Protein AF-A0A436QL92-F1 (afdb_monomer_lite)

Secondary structure (DSSP, 8-state):
-EEEEEEETTEEEEEEEE-GGGHHHHHHHHHHHHHHHTTSSEEEEEEEE-PPPP-TT--EEEEE-SSS-EEEETTEEEETTPBPTTS-EEEEEETTEEEEEETTEEEEEE-

Structure (mmCIF, N/CA/C/O backbone):
data_AF-A0A436QL92-F1
#
_entry.id   AF-A0A436QL92-F1
#
loop_
_atom_site.group_PDB
_atom_site.id
_atom_site.type_symbol
_atom_site.label_atom_id
_atom_site.label_alt_id
_atom_site.label_comp_id
_atom_site.label_asym_id
_atom_site.label_entity_id
_atom_site.label_seq_id
_atom_site.pdbx_PDB_ins_code
_atom_site.Cartn_x
_atom_site.Cartn_y
_atom_site.Cartn_z
_atom_site.occupancy
_atom_site.B_iso_or_equiv
_atom_site.auth_seq_id
_atom_site.auth_comp_id
_atom_site.auth_asym_id
_atom_site.auth_atom_id
_atom_site.pdbx_PDB_model_num
ATOM 1 N N . LEU A 1 1 ? -1.738 -3.586 -17.290 1.00 61.25 1 LEU A N 1
ATOM 2 C CA . LEU A 1 1 ? -0.533 -2.729 -17.373 1.00 61.25 1 LEU A CA 1
ATOM 3 C C . LEU A 1 1 ? -0.828 -1.628 -18.375 1.00 61.25 1 LEU A C 1
ATOM 5 O O . LEU A 1 1 ? -1.255 -1.964 -19.467 1.00 61.25 1 LEU A O 1
ATOM 9 N N . ASN A 1 2 ? -0.670 -0.356 -18.006 1.00 77.50 2 ASN A N 1
ATOM 10 C CA . ASN A 1 2 ? -0.815 0.758 -18.946 1.00 77.50 2 ASN A CA 1
ATOM 11 C C . ASN A 1 2 ? 0.576 1.334 -19.228 1.00 77.50 2 ASN A C 1
ATOM 13 O O . ASN A 1 2 ? 0.912 2.399 -18.721 1.00 77.50 2 ASN A O 1
ATOM 17 N N . ILE A 1 3 ? 1.407 0.556 -19.928 1.00 86.25 3 ILE A N 1
ATOM 18 C CA . ILE A 1 3 ? 2.769 0.933 -20.321 1.00 86.25 3 ILE A CA 1
ATOM 19 C C . ILE A 1 3 ? 2.802 1.026 -21.843 1.00 86.25 3 ILE A C 1
ATOM 21 O O . ILE A 1 3 ? 2.451 0.068 -22.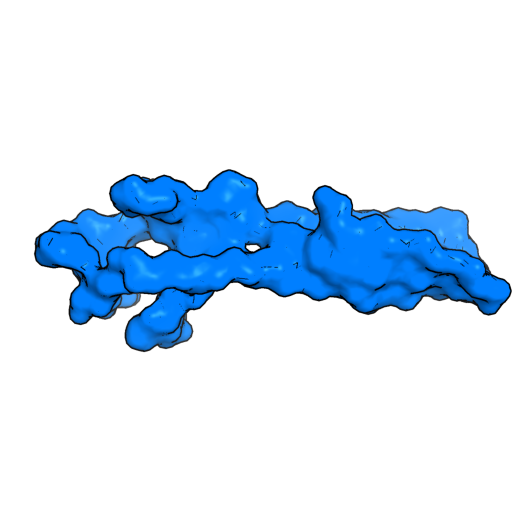527 1.00 86.25 3 ILE A O 1
ATOM 25 N N . LYS A 1 4 ? 3.230 2.176 -22.356 1.00 91.25 4 LYS A N 1
ATOM 26 C CA . LYS A 1 4 ? 3.578 2.394 -23.759 1.00 91.25 4 LYS A CA 1
ATOM 27 C C . LYS A 1 4 ? 5.085 2.256 -23.914 1.00 91.25 4 LYS A C 1
ATOM 29 O O . LYS A 1 4 ? 5.835 2.763 -23.078 1.00 91.25 4 LYS A O 1
ATOM 34 N N . VAL A 1 5 ? 5.498 1.578 -24.976 1.00 91.56 5 VAL A N 1
ATOM 35 C CA . VAL A 1 5 ? 6.903 1.366 -25.317 1.00 91.56 5 VAL A CA 1
ATOM 36 C C . VAL A 1 5 ? 7.180 2.065 -26.636 1.00 91.56 5 VAL A C 1
ATOM 38 O O . VAL A 1 5 ? 6.408 1.913 -27.579 1.00 91.56 5 VAL A O 1
ATOM 41 N N . ASP A 1 6 ? 8.264 2.827 -26.672 1.00 90.88 6 ASP A N 1
ATOM 42 C CA . ASP A 1 6 ? 8.769 3.500 -27.863 1.00 90.88 6 ASP A CA 1
ATOM 43 C C . ASP A 1 6 ? 10.263 3.191 -28.022 1.00 90.88 6 ASP A C 1
ATOM 45 O O . ASP A 1 6 ? 10.939 2.858 -27.042 1.00 90.88 6 ASP A O 1
ATOM 49 N N . SER A 1 7 ? 10.781 3.276 -29.240 1.00 88.88 7 SER A N 1
ATOM 50 C CA . SER A 1 7 ? 12.173 2.948 -29.541 1.00 88.88 7 SER A CA 1
ATOM 51 C C . SER A 1 7 ? 12.794 4.018 -30.422 1.00 88.88 7 SER A C 1
ATOM 53 O O . SER A 1 7 ? 12.290 4.311 -31.503 1.00 88.88 7 SER A O 1
ATOM 55 N N . ALA A 1 8 ? 13.937 4.528 -29.979 1.00 84.44 8 ALA A N 1
ATOM 56 C CA . ALA A 1 8 ? 14.799 5.424 -30.730 1.00 84.44 8 ALA A CA 1
ATOM 57 C C . ALA A 1 8 ? 16.203 4.813 -30.829 1.00 84.44 8 ALA A C 1
ATOM 59 O O . ALA A 1 8 ? 16.509 3.798 -30.200 1.00 84.44 8 ALA A O 1
ATOM 60 N N . GLN A 1 9 ? 17.077 5.413 -31.630 1.00 86.19 9 GLN A N 1
ATOM 61 C CA . GLN A 1 9 ? 18.415 4.872 -31.850 1.00 86.19 9 GLN A CA 1
ATOM 62 C C . GLN A 1 9 ? 19.200 4.796 -30.528 1.00 86.19 9 GLN A C 1
ATOM 64 O O . GLN A 1 9 ? 19.510 5.820 -29.929 1.00 86.19 9 GLN A O 1
ATOM 69 N N . GLY A 1 10 ? 19.476 3.572 -30.063 1.00 85.19 10 GLY A N 1
ATOM 70 C CA . GLY A 1 10 ? 20.172 3.300 -28.796 1.00 85.19 10 GLY A CA 1
ATOM 71 C C . GLY A 1 10 ? 19.293 3.286 -27.536 1.00 85.19 10 GLY A C 1
ATOM 72 O O . GLY A 1 10 ? 19.792 2.953 -26.461 1.00 85.19 10 GLY A O 1
ATOM 73 N N . PHE A 1 11 ? 17.994 3.598 -27.640 1.00 88.88 11 PHE A N 1
ATOM 74 C CA . PHE A 1 11 ? 17.108 3.738 -26.481 1.00 88.88 11 PHE A CA 1
ATOM 75 C C . PHE A 1 11 ? 15.764 3.048 -26.674 1.00 88.88 11 PHE A C 1
ATOM 77 O O . PHE A 1 11 ? 15.114 3.171 -27.710 1.00 88.88 11 PHE A O 1
ATOM 84 N N . VAL A 1 12 ? 15.290 2.413 -25.609 1.00 93.00 12 VAL A N 1
ATOM 85 C CA . VAL A 1 12 ? 13.899 1.982 -25.477 1.00 93.00 12 VAL A CA 1
ATOM 86 C C . VAL A 1 12 ? 13.287 2.778 -24.340 1.00 93.00 12 VAL A C 1
ATOM 88 O O . VAL A 1 12 ? 13.826 2.812 -23.241 1.00 93.00 12 VAL A O 1
ATOM 91 N N . THR A 1 13 ? 12.173 3.454 -24.591 1.00 92.88 13 THR A N 1
ATOM 92 C CA . THR A 1 13 ? 11.468 4.228 -23.568 1.00 92.88 13 THR A CA 1
ATOM 93 C C . THR A 1 13 ? 10.202 3.497 -23.160 1.00 92.88 13 THR A C 1
ATOM 95 O O . THR A 1 13 ? 9.352 3.217 -24.001 1.00 92.88 13 THR A O 1
ATOM 98 N N . ALA A 1 14 ? 10.038 3.244 -21.864 1.00 93.62 14 ALA A N 1
ATOM 99 C CA . ALA A 1 14 ? 8.799 2.728 -21.298 1.00 93.62 14 ALA A CA 1
ATOM 100 C C . ALA A 1 14 ? 8.132 3.809 -20.445 1.00 93.62 14 ALA A C 1
ATOM 102 O O . ALA A 1 14 ? 8.710 4.292 -19.472 1.00 93.62 14 ALA A O 1
ATOM 103 N N . LYS A 1 15 ? 6.907 4.197 -20.800 1.00 92.69 15 LYS A N 1
ATOM 104 C CA . LYS A 1 15 ? 6.128 5.233 -20.107 1.00 92.69 15 LYS A CA 1
ATOM 105 C C . LYS A 1 15 ? 4.782 4.679 -19.706 1.00 92.69 15 LYS A C 1
ATOM 107 O O . LYS A 1 15 ? 4.086 4.097 -20.534 1.00 92.69 15 LYS A O 1
ATOM 112 N N . GLY A 1 16 ? 4.380 4.881 -18.461 1.00 89.25 16 GLY A N 1
ATOM 113 C CA . GLY A 1 16 ? 3.101 4.345 -18.032 1.00 89.25 16 GLY A CA 1
ATOM 114 C C . GLY A 1 16 ? 2.889 4.329 -16.542 1.00 89.25 16 GLY A C 1
ATOM 115 O O . GLY A 1 16 ? 3.673 4.879 -15.777 1.00 89.25 16 GLY A O 1
ATOM 116 N N . THR A 1 17 ? 1.815 3.664 -16.138 1.00 88.94 17 THR A N 1
ATOM 117 C CA . THR A 1 17 ? 1.479 3.509 -14.727 1.00 88.94 17 THR A CA 1
ATOM 118 C C . THR A 1 17 ? 1.195 2.051 -14.396 1.00 88.94 17 THR A C 1
ATOM 120 O O . THR A 1 17 ? 0.500 1.348 -15.142 1.00 88.94 17 THR A O 1
ATOM 123 N N . ILE A 1 18 ? 1.724 1.594 -13.264 1.00 87.19 18 ILE A N 1
ATOM 124 C CA . ILE A 1 18 ? 1.545 0.233 -12.752 1.00 87.19 18 ILE A CA 1
ATOM 125 C C . ILE A 1 18 ? 0.946 0.239 -11.355 1.00 87.19 18 ILE A C 1
ATOM 127 O O . ILE A 1 18 ? 1.110 1.192 -10.603 1.00 87.19 18 ILE A O 1
ATOM 131 N N . ALA A 1 19 ? 0.244 -0.835 -11.003 1.00 82.75 19 ALA A N 1
ATOM 132 C CA . ALA A 1 19 ? -0.183 -1.038 -9.626 1.00 82.75 19 ALA A CA 1
ATOM 133 C C . ALA A 1 19 ? 1.039 -1.326 -8.726 1.00 82.75 19 ALA A C 1
ATOM 135 O O . ALA A 1 19 ? 2.000 -1.931 -9.212 1.00 82.75 19 ALA A O 1
ATOM 136 N N . PRO A 1 20 ? 0.989 -0.980 -7.427 1.00 80.19 20 PRO A N 1
ATOM 137 C CA . PRO A 1 20 ? 2.063 -1.261 -6.473 1.00 80.19 20 PRO A CA 1
ATOM 138 C C . PRO A 1 20 ? 2.499 -2.733 -6.450 1.00 80.19 20 PRO A C 1
ATOM 140 O O . PRO A 1 20 ? 3.693 -3.019 -6.470 1.00 80.19 20 PRO A O 1
ATOM 143 N N . ALA A 1 21 ? 1.556 -3.679 -6.540 1.00 79.94 21 ALA A N 1
ATOM 144 C CA . ALA A 1 21 ? 1.868 -5.112 -6.579 1.00 79.94 21 ALA A CA 1
ATOM 145 C C . ALA A 1 21 ? 2.693 -5.555 -7.807 1.00 79.94 21 ALA A C 1
ATOM 147 O O . ALA A 1 21 ? 3.216 -6.666 -7.837 1.00 79.94 21 ALA A O 1
ATOM 148 N N . LEU A 1 22 ? 2.814 -4.714 -8.840 1.00 87.38 22 LEU A N 1
ATOM 149 C CA . LEU A 1 22 ? 3.593 -5.007 -10.045 1.00 87.38 22 LEU A CA 1
ATOM 150 C C . LEU A 1 22 ? 4.992 -4.382 -10.028 1.00 87.38 22 LEU A C 1
ATOM 152 O O . LEU A 1 22 ? 5.739 -4.600 -10.980 1.00 87.38 22 LEU A O 1
ATOM 156 N N . VAL A 1 23 ? 5.368 -3.645 -8.977 1.00 86.81 23 VAL A N 1
ATOM 157 C CA . VAL A 1 23 ? 6.675 -2.970 -8.886 1.00 86.81 23 VAL A CA 1
ATOM 158 C C . VAL A 1 23 ? 7.827 -3.970 -8.976 1.00 86.81 23 VAL A C 1
ATOM 160 O O . VAL A 1 23 ? 8.698 -3.809 -9.828 1.00 86.81 23 VAL A O 1
ATOM 163 N N . THR A 1 24 ? 7.796 -5.056 -8.197 1.00 88.25 24 THR A N 1
ATOM 164 C CA . THR A 1 24 ? 8.832 -6.106 -8.256 1.00 88.25 24 THR A CA 1
ATOM 165 C C . THR A 1 24 ? 8.898 -6.755 -9.636 1.00 88.25 24 THR A C 1
ATOM 167 O O . THR A 1 24 ? 9.972 -6.975 -10.190 1.00 88.25 24 THR A O 1
ATOM 170 N N . ARG A 1 25 ? 7.739 -7.005 -10.257 1.00 92.19 25 ARG A N 1
ATOM 171 C CA . ARG A 1 25 ? 7.687 -7.562 -11.613 1.00 92.19 25 ARG A CA 1
ATOM 172 C C . ARG A 1 25 ? 8.285 -6.598 -12.642 1.00 92.19 25 ARG A C 1
ATOM 174 O O . ARG A 1 25 ? 8.961 -7.048 -13.560 1.00 92.19 25 ARG A O 1
ATOM 181 N N . TRP A 1 26 ? 8.060 -5.295 -12.491 1.00 93.44 26 TRP A N 1
ATOM 182 C CA . TRP A 1 26 ? 8.635 -4.265 -13.356 1.00 93.44 26 TRP A CA 1
ATOM 183 C C . TRP A 1 26 ? 10.155 -4.135 -13.185 1.00 93.44 26 TRP A C 1
ATOM 185 O O . TRP A 1 26 ? 10.869 -3.958 -14.169 1.00 93.44 26 TRP A O 1
ATOM 195 N N . GLN A 1 27 ? 10.674 -4.282 -11.965 1.00 93.06 27 GLN A N 1
ATOM 196 C CA . GLN A 1 27 ? 12.119 -4.341 -11.715 1.00 93.06 27 GLN A CA 1
ATOM 197 C C . GLN A 1 27 ? 12.769 -5.543 -12.416 1.00 93.06 27 GLN A C 1
ATOM 199 O O . GLN A 1 27 ? 13.783 -5.376 -13.089 1.00 93.06 27 GLN A O 1
ATOM 204 N N . ASN A 1 28 ? 12.141 -6.722 -12.363 1.00 94.94 28 ASN A N 1
ATOM 205 C CA . ASN A 1 28 ? 12.645 -7.908 -13.066 1.00 94.94 28 ASN A CA 1
ATOM 206 C C . ASN A 1 28 ? 12.683 -7.715 -14.590 1.00 94.94 28 ASN A C 1
ATOM 208 O O . ASN A 1 28 ? 13.603 -8.191 -15.248 1.00 94.94 28 ASN A O 1
ATOM 212 N N . VAL A 1 29 ? 11.701 -7.007 -15.162 1.00 94.25 29 VAL A N 1
ATOM 213 C CA . VAL A 1 29 ? 11.683 -6.690 -16.600 1.00 94.25 29 VAL A CA 1
ATOM 214 C C . VAL A 1 29 ? 12.853 -5.783 -16.980 1.00 94.25 29 VAL A C 1
ATOM 216 O O . VAL A 1 29 ? 13.490 -6.032 -18.001 1.00 94.25 29 VAL A O 1
ATOM 219 N N . GLN A 1 30 ? 13.158 -4.771 -16.162 1.00 92.81 30 GLN A N 1
ATOM 220 C CA . GLN A 1 30 ? 14.301 -3.882 -16.397 1.00 92.81 30 GLN A CA 1
ATOM 221 C C . GLN A 1 30 ? 15.620 -4.665 -16.372 1.00 92.81 30 GLN A C 1
ATOM 223 O O . GLN A 1 30 ? 16.377 -4.621 -17.335 1.00 92.81 30 GLN A O 1
ATOM 228 N N . GLN A 1 31 ? 15.836 -5.483 -15.337 1.00 93.25 31 GLN A N 1
ATOM 229 C CA . GLN A 1 31 ? 17.043 -6.309 -15.218 1.00 93.25 31 GLN A CA 1
ATOM 230 C C . GLN A 1 31 ? 17.197 -7.304 -16.375 1.00 93.25 31 GLN A C 1
ATOM 232 O O . GLN A 1 31 ? 18.288 -7.465 -16.921 1.00 93.25 31 GLN A O 1
ATOM 237 N N . TRP A 1 32 ? 16.106 -7.968 -16.771 1.00 94.38 32 TRP A N 1
ATOM 238 C CA . TRP A 1 32 ? 16.113 -8.870 -17.92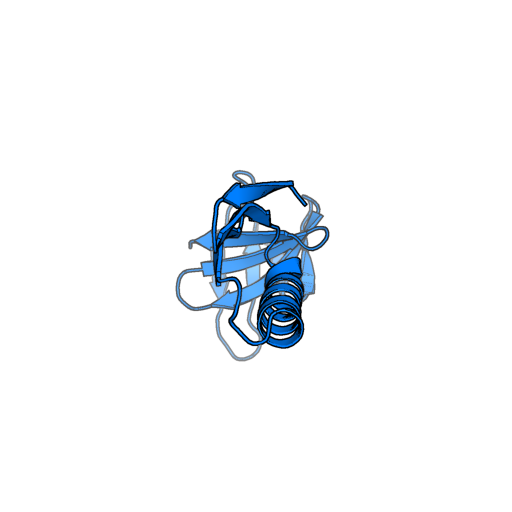2 1.00 94.38 32 TRP A CA 1
ATOM 239 C C . TRP A 1 32 ? 16.474 -8.134 -19.216 1.00 94.38 32 TRP A C 1
ATOM 241 O O . TRP A 1 32 ? 17.235 -8.669 -20.022 1.00 94.38 32 TRP A O 1
ATOM 251 N N . PHE A 1 33 ? 15.954 -6.918 -19.410 1.00 93.19 33 PHE A N 1
ATOM 252 C CA . PHE A 1 33 ? 16.242 -6.110 -20.590 1.00 93.19 33 PHE A CA 1
ATOM 253 C C . PHE A 1 33 ? 17.724 -5.741 -20.654 1.00 93.19 33 PHE A C 1
ATOM 255 O O . PHE A 1 33 ? 18.372 -6.041 -21.655 1.00 93.19 33 PHE A O 1
ATOM 262 N N . ASP A 1 34 ? 18.271 -5.179 -19.576 1.00 90.25 34 ASP A N 1
ATOM 263 C CA . ASP A 1 34 ? 19.672 -4.753 -19.517 1.00 90.25 34 ASP A CA 1
ATOM 264 C C . ASP A 1 34 ? 20.629 -5.931 -19.741 1.00 90.25 34 ASP A C 1
ATOM 266 O O . ASP A 1 34 ? 21.606 -5.826 -20.486 1.00 90.25 34 ASP A O 1
ATOM 270 N N . HIS A 1 35 ? 20.314 -7.089 -19.152 1.00 92.25 35 HIS A N 1
ATOM 271 C CA . HIS A 1 35 ? 21.086 -8.309 -19.359 1.00 92.25 35 HIS A CA 1
ATOM 272 C C . HIS A 1 35 ? 21.002 -8.802 -20.808 1.00 92.25 35 HIS A C 1
ATOM 274 O O . HIS A 1 35 ? 22.012 -9.171 -21.406 1.00 92.25 35 HIS A O 1
ATOM 280 N N . ARG A 1 36 ? 19.804 -8.791 -21.407 1.00 94.12 36 ARG A N 1
ATOM 281 C CA . ARG A 1 36 ? 19.582 -9.276 -22.775 1.00 94.12 36 ARG A CA 1
ATOM 282 C C . ARG A 1 36 ? 20.256 -8.395 -23.822 1.00 94.12 36 ARG A C 1
ATOM 284 O O . ARG A 1 36 ? 20.703 -8.917 -24.842 1.00 94.12 36 ARG A O 1
ATOM 291 N N . THR A 1 37 ? 20.300 -7.087 -23.595 1.00 91.12 37 THR A N 1
ATOM 292 C CA . THR A 1 37 ? 20.940 -6.131 -24.504 1.00 91.12 37 THR A CA 1
ATOM 293 C C . THR A 1 37 ? 22.427 -5.978 -24.217 1.00 91.12 37 THR A C 1
ATOM 295 O O . THR A 1 37 ? 23.123 -5.350 -25.009 1.00 91.12 37 THR A O 1
ATOM 298 N N . ASN A 1 38 ? 22.923 -6.553 -23.115 1.00 88.25 38 ASN A N 1
ATOM 299 C CA . ASN A 1 38 ? 24.291 -6.377 -22.633 1.00 88.25 38 ASN A CA 1
ATOM 300 C C . ASN A 1 38 ? 24.681 -4.887 -22.549 1.00 88.25 38 ASN A C 1
ATOM 302 O O . ASN A 1 38 ? 25.794 -4.500 -22.900 1.00 88.25 38 ASN A O 1
ATOM 306 N N . GLY A 1 39 ? 23.716 -4.034 -22.187 1.00 79.75 39 GLY A N 1
ATOM 307 C CA . GLY A 1 39 ? 23.874 -2.578 -22.155 1.00 79.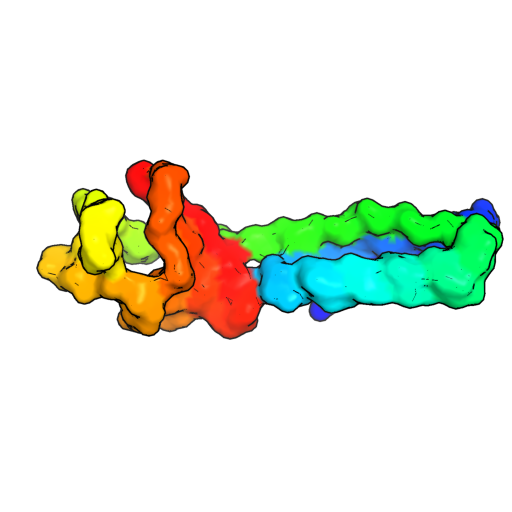75 39 GLY A CA 1
ATOM 308 C C . GLY A 1 39 ? 23.979 -1.882 -23.521 1.00 79.75 39 GLY A C 1
ATOM 309 O O . GLY A 1 39 ? 24.145 -0.667 -23.559 1.00 79.75 39 GLY A O 1
ATOM 310 N N . ALA A 1 40 ? 23.856 -2.596 -24.648 1.00 86.81 40 ALA A N 1
ATOM 311 C CA . ALA A 1 40 ? 23.897 -1.997 -25.990 1.00 86.81 40 ALA A CA 1
ATOM 312 C C . ALA A 1 40 ? 22.670 -1.120 -26.302 1.00 86.81 40 ALA A C 1
ATOM 314 O O . ALA A 1 40 ? 22.718 -0.272 -27.192 1.00 86.81 40 ALA A O 1
ATOM 315 N N . LEU A 1 41 ? 21.570 -1.336 -25.578 1.00 89.25 41 LEU A N 1
ATOM 316 C CA . LEU A 1 41 ? 20.387 -0.481 -25.584 1.00 89.25 41 LEU A CA 1
ATOM 317 C C . LEU A 1 41 ? 20.069 -0.088 -24.147 1.00 89.25 41 LEU A C 1
ATOM 319 O O . LEU A 1 41 ? 20.034 -0.954 -23.271 1.00 89.25 41 LEU A O 1
ATOM 323 N N . THR A 1 42 ? 19.763 1.188 -23.938 1.00 89.38 42 THR A N 1
ATOM 324 C CA . THR A 1 42 ? 19.369 1.713 -22.628 1.00 89.38 42 THR A CA 1
ATOM 325 C C . THR A 1 42 ? 17.848 1.739 -22.504 1.00 89.38 42 THR A C 1
ATOM 327 O O . THR A 1 42 ? 17.165 2.342 -23.339 1.00 89.38 42 THR A O 1
ATOM 330 N N . LEU A 1 43 ? 17.307 1.131 -21.443 1.00 91.75 43 LEU A N 1
ATOM 331 C CA . LEU A 1 43 ? 15.897 1.269 -21.082 1.00 91.75 43 LEU A CA 1
ATOM 332 C C . LEU A 1 43 ? 15.679 2.533 -20.243 1.00 91.75 43 LEU A C 1
ATOM 334 O O . LEU A 1 43 ? 16.048 2.605 -19.074 1.00 91.75 43 LEU A O 1
ATOM 338 N N . VAL A 1 44 ? 15.012 3.528 -20.821 1.00 91.25 44 VAL A N 1
ATOM 339 C CA . VAL A 1 44 ? 14.561 4.726 -20.109 1.00 91.25 44 VAL A CA 1
ATOM 340 C C . VAL A 1 44 ? 13.174 4.453 -19.522 1.00 91.25 44 VAL A C 1
ATOM 342 O O . VAL A 1 44 ? 12.159 4.493 -20.224 1.00 91.25 44 VAL A O 1
ATOM 345 N N . SER A 1 45 ? 13.124 4.148 -18.222 1.00 90.38 45 SER A N 1
ATOM 346 C CA . SER A 1 45 ? 11.880 3.857 -17.498 1.00 90.38 45 SER A CA 1
ATOM 347 C C . SER A 1 45 ? 11.278 5.119 -16.874 1.00 90.38 45 SER A C 1
ATOM 349 O O . SER A 1 45 ? 11.751 5.620 -15.860 1.00 90.38 45 SER A O 1
ATOM 351 N N . ALA A 1 46 ? 10.163 5.575 -17.437 1.00 88.81 46 ALA A N 1
ATOM 352 C CA . ALA A 1 46 ? 9.259 6.572 -16.863 1.00 88.81 46 ALA A CA 1
ATOM 353 C C . ALA A 1 46 ? 7.920 5.920 -16.463 1.00 88.81 46 ALA A C 1
ATOM 355 O O . ALA A 1 46 ? 6.835 6.468 -16.677 1.00 88.81 46 ALA A O 1
ATOM 356 N N . VAL A 1 47 ? 7.998 4.699 -15.930 1.00 89.00 47 VAL A N 1
ATOM 357 C CA . VAL A 1 47 ? 6.858 3.972 -15.371 1.00 89.00 47 VAL A CA 1
ATOM 358 C C . VAL A 1 47 ? 6.704 4.345 -13.903 1.00 89.00 47 VAL A C 1
ATOM 360 O O . VAL A 1 47 ? 7.615 4.128 -13.108 1.00 89.00 47 VAL A O 1
ATOM 363 N N . THR A 1 48 ? 5.547 4.892 -13.543 1.00 86.62 48 THR A N 1
ATOM 364 C CA . THR A 1 48 ? 5.236 5.296 -12.170 1.00 86.62 48 THR A CA 1
ATOM 365 C C . THR A 1 48 ? 4.237 4.349 -11.521 1.00 86.62 48 THR A C 1
ATOM 367 O O . THR A 1 48 ? 3.477 3.638 -12.186 1.00 86.62 48 THR A O 1
ATOM 370 N N . THR A 1 49 ? 4.229 4.318 -10.195 1.00 81.38 49 THR A N 1
ATOM 371 C CA . THR A 1 49 ? 3.251 3.541 -9.437 1.00 81.38 49 THR A CA 1
ATOM 372 C C . THR A 1 49 ? 1.969 4.356 -9.287 1.00 81.38 49 THR A C 1
ATOM 374 O O . THR A 1 49 ? 2.007 5.498 -8.835 1.00 81.38 49 THR A O 1
ATOM 377 N N . LYS A 1 50 ? 0.822 3.789 -9.676 1.00 72.12 50 LYS A N 1
ATOM 378 C CA . LYS A 1 50 ? -0.491 4.391 -9.442 1.00 72.12 50 LYS A CA 1
ATOM 379 C C . LYS A 1 50 ? -0.947 3.989 -8.051 1.00 72.12 50 LYS A C 1
ATOM 381 O O . LYS A 1 50 ? -1.410 2.863 -7.869 1.00 72.12 50 LYS A O 1
ATOM 386 N N . GLU A 1 51 ? -0.835 4.897 -7.097 1.00 63.22 51 GLU A N 1
ATOM 387 C CA . GLU A 1 51 ? -1.607 4.776 -5.864 1.00 63.22 51 GLU A CA 1
ATOM 388 C C . GLU A 1 51 ? -3.088 4.963 -6.205 1.00 63.22 51 GLU A C 1
ATOM 390 O O . GLU A 1 51 ? -3.464 5.830 -7.006 1.00 63.22 51 GLU A O 1
ATOM 395 N N . GLU A 1 52 ? -3.937 4.082 -5.682 1.00 65.94 52 GLU A N 1
ATOM 396 C CA . GLU A 1 52 ? -5.373 4.280 -5.813 1.00 65.94 52 GLU A CA 1
ATOM 397 C C . GLU A 1 52 ? -5.779 5.435 -4.898 1.00 65.94 52 GLU A C 1
ATOM 399 O O . GLU A 1 52 ? -5.232 5.604 -3.807 1.00 65.94 52 GLU A O 1
ATOM 404 N N . LYS A 1 53 ? -6.708 6.272 -5.372 1.00 63.88 53 LYS A N 1
ATOM 405 C CA . LYS A 1 53 ? -7.192 7.403 -4.584 1.00 63.88 53 LYS A CA 1
ATOM 406 C C . LYS A 1 53 ? -7.747 6.862 -3.270 1.00 63.88 53 LYS A C 1
ATOM 408 O O . LYS A 1 53 ? -8.538 5.919 -3.287 1.00 63.88 53 LYS A O 1
ATOM 413 N N . VAL A 1 54 ? -7.332 7.490 -2.174 1.00 63.22 54 VAL A N 1
ATOM 414 C CA . VAL A 1 54 ? -7.833 7.199 -0.832 1.00 63.22 54 VAL A CA 1
ATOM 415 C C . VAL A 1 54 ? -9.359 7.136 -0.870 1.00 63.22 54 VAL A C 1
ATOM 417 O O . VAL A 1 54 ? -9.977 8.064 -1.411 1.00 63.22 54 VAL A O 1
ATOM 420 N N . PRO A 1 55 ? -9.979 6.067 -0.349 1.00 66.12 55 PRO A N 1
ATOM 421 C CA . PRO A 1 55 ? -11.428 5.984 -0.307 1.00 66.12 55 PRO A CA 1
ATOM 422 C C . PRO A 1 55 ? -11.950 7.113 0.578 1.00 66.12 55 PRO A C 1
ATOM 424 O O . PRO A 1 55 ? -11.704 7.135 1.780 1.00 66.12 55 PRO A O 1
ATOM 427 N N . SER A 1 56 ? -12.670 8.069 -0.011 1.00 65.62 56 SER A N 1
ATOM 428 C CA . SER A 1 56 ? -13.266 9.185 0.737 1.00 65.62 56 SER A CA 1
ATOM 429 C C . SER A 1 56 ? -14.347 8.733 1.728 1.00 65.62 56 SER A C 1
ATOM 431 O O . SER A 1 56 ? -14.814 9.540 2.520 1.00 65.62 56 SER A O 1
ATOM 433 N N . SER A 1 57 ? -14.765 7.466 1.655 1.00 72.38 57 SER A N 1
ATOM 434 C CA . SER A 1 57 ? -15.747 6.812 2.522 1.00 72.38 57 SER A CA 1
ATOM 435 C C . SER A 1 57 ? -15.196 6.370 3.877 1.00 72.38 57 SER A C 1
ATOM 437 O O . SER A 1 57 ? -15.988 6.133 4.783 1.00 72.38 57 SER A O 1
ATOM 439 N N . ILE A 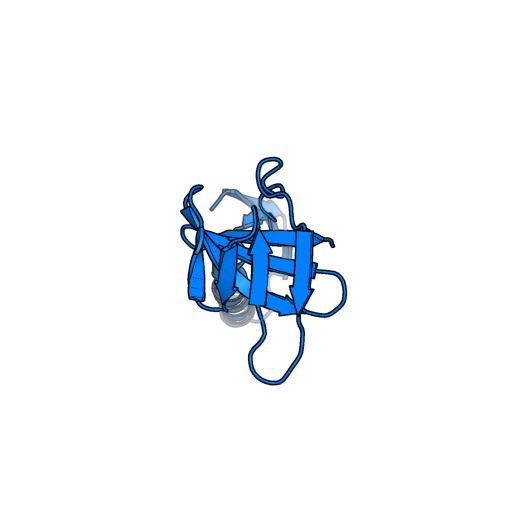1 58 ? -13.876 6.230 4.035 1.00 85.12 58 ILE A N 1
ATOM 440 C CA . ILE A 1 58 ? -13.298 5.684 5.267 1.00 85.12 58 ILE A CA 1
ATOM 441 C C . ILE A 1 58 ? -12.989 6.830 6.230 1.00 85.12 58 ILE A C 1
ATOM 443 O O . ILE A 1 58 ? -11.979 7.521 6.095 1.00 85.12 58 ILE A O 1
ATOM 447 N N . ALA A 1 59 ? -13.862 7.015 7.219 1.00 88.25 59 ALA A N 1
ATOM 448 C CA . ALA A 1 59 ? -13.661 7.963 8.307 1.00 88.25 59 ALA A CA 1
ATOM 449 C C . ALA A 1 59 ? -12.928 7.272 9.466 1.00 88.25 59 ALA A C 1
ATOM 451 O O . ALA A 1 59 ? -13.541 6.575 10.275 1.00 88.25 59 ALA A O 1
ATOM 452 N N . VAL A 1 60 ? -11.605 7.434 9.527 1.00 90.94 60 VAL A N 1
ATOM 453 C CA . VAL A 1 60 ? -10.809 6.940 10.659 1.00 90.94 60 VAL A CA 1
ATOM 454 C C . VAL A 1 60 ? -11.081 7.827 11.865 1.00 90.94 60 VAL A C 1
ATOM 456 O O . VAL A 1 60 ? -10.810 9.023 11.837 1.00 90.94 60 VAL A O 1
ATOM 459 N N . GLU A 1 61 ? -11.609 7.231 12.928 1.00 94.75 61 GLU A N 1
ATOM 460 C CA . GLU A 1 61 ? -11.884 7.929 14.185 1.00 94.75 61 GLU A CA 1
ATOM 461 C C . GLU A 1 61 ? -10.656 7.928 15.096 1.00 94.75 61 GLU A C 1
ATOM 463 O O . GLU A 1 61 ? -10.379 8.908 15.783 1.00 94.75 61 GLU A O 1
ATOM 468 N N . ALA A 1 62 ? -9.913 6.818 15.109 1.00 94.81 62 ALA A N 1
ATOM 469 C CA . ALA A 1 62 ? -8.693 6.678 15.891 1.00 94.81 62 ALA A CA 1
ATOM 470 C C . ALA A 1 62 ? -7.786 5.580 15.332 1.00 94.81 62 ALA A C 1
ATOM 472 O O . ALA A 1 62 ? -8.247 4.618 14.711 1.00 94.81 62 ALA A O 1
ATOM 473 N N . VAL A 1 63 ? -6.492 5.688 15.640 1.00 96.44 63 VAL A N 1
ATOM 474 C CA . VAL A 1 63 ? -5.498 4.659 15.329 1.00 96.44 63 VAL A CA 1
ATOM 475 C C . VAL A 1 63 ? -4.713 4.280 16.572 1.00 96.44 63 VAL A C 1
ATOM 477 O O . VAL A 1 63 ? -4.117 5.126 17.239 1.00 96.44 63 VAL A O 1
ATOM 480 N N . TRP A 1 64 ? -4.671 2.981 16.860 1.00 96.19 64 TRP A N 1
ATOM 481 C CA . TRP A 1 64 ? -3.864 2.415 17.929 1.00 96.19 64 TRP A CA 1
ATOM 482 C C . TRP A 1 64 ? -2.662 1.672 17.344 1.00 96.19 64 TRP A C 1
ATOM 484 O O . TRP A 1 64 ? -2.830 0.718 16.589 1.00 96.19 64 TRP A O 1
ATOM 494 N N . ARG A 1 65 ? -1.441 2.086 17.713 1.00 94.38 65 ARG A N 1
ATOM 495 C CA . ARG A 1 65 ? -0.166 1.510 17.226 1.00 94.38 65 ARG A CA 1
ATOM 496 C C . ARG A 1 65 ? 0.555 0.622 18.256 1.00 94.38 65 ARG A C 1
ATOM 498 O O . ARG A 1 65 ? 1.754 0.397 18.139 1.00 94.38 65 ARG A O 1
ATOM 505 N N . GLY A 1 66 ? -0.145 0.171 19.299 1.00 91.56 66 GLY A N 1
ATOM 506 C CA . GLY A 1 66 ? 0.425 -0.713 20.323 1.00 91.56 66 GLY A CA 1
ATOM 507 C C . GLY A 1 66 ? 0.667 -2.144 19.827 1.00 91.56 66 GLY A C 1
ATOM 508 O O . GLY A 1 66 ? 0.610 -2.425 18.635 1.00 91.56 66 GLY A O 1
ATOM 509 N N . SER A 1 67 ? 0.875 -3.076 20.761 1.00 91.19 67 SER A N 1
ATOM 510 C CA . SER A 1 67 ? 1.224 -4.485 20.495 1.00 91.19 67 SER A CA 1
ATOM 511 C C . SER A 1 67 ? 0.258 -5.214 19.555 1.00 91.19 67 SER A C 1
ATOM 513 O O . SER A 1 67 ? 0.647 -6.152 18.869 1.00 91.19 67 SER A O 1
ATOM 515 N N . LEU A 1 68 ? -1.004 -4.784 19.540 1.00 92.00 68 LEU A N 1
ATOM 516 C CA . LEU A 1 68 ? -2.032 -5.267 18.63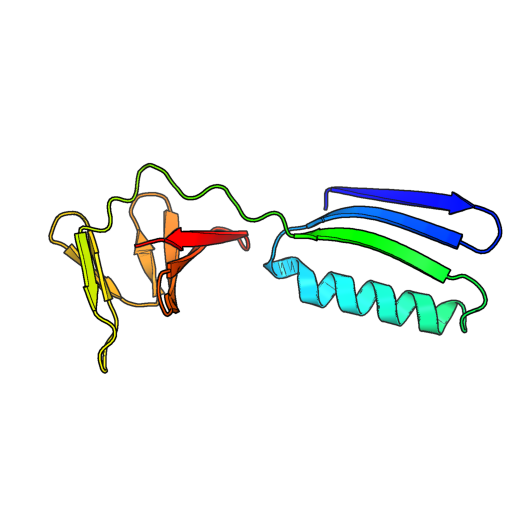2 1.00 92.00 68 LEU A CA 1
ATOM 517 C C . LEU A 1 68 ? -2.645 -4.047 17.929 1.00 92.00 68 LEU A C 1
ATOM 519 O O . LEU A 1 68 ? -3.556 -3.433 18.489 1.00 92.00 68 LEU A O 1
ATOM 523 N N . PRO A 1 69 ? -2.097 -3.619 16.779 1.00 94.62 69 PRO A N 1
ATOM 524 C CA . PRO A 1 69 ? -2.496 -2.372 16.143 1.00 94.62 69 PRO A CA 1
ATOM 525 C C . PRO A 1 69 ? -3.857 -2.501 15.446 1.00 94.62 69 PRO A C 1
ATOM 527 O O . PRO A 1 69 ? -4.157 -3.526 14.828 1.00 94.62 69 PRO A O 1
ATOM 530 N N . TYR A 1 70 ? -4.684 -1.460 15.556 1.00 97.00 70 TYR A N 1
ATOM 531 C CA . TYR A 1 70 ? -6.028 -1.421 14.973 1.00 97.00 70 TYR A CA 1
ATOM 532 C C . TYR A 1 70 ? -6.502 0.001 14.663 1.00 97.00 70 TYR A C 1
ATOM 534 O O . TYR A 1 70 ? -6.003 0.985 15.213 1.00 97.00 70 TYR A O 1
ATOM 542 N N . LEU A 1 71 ? -7.510 0.077 13.800 1.00 95.88 71 LEU A N 1
ATOM 543 C CA . LEU A 1 71 ? -8.279 1.274 13.474 1.00 95.88 71 LEU A CA 1
ATOM 544 C C . LEU A 1 71 ? -9.611 1.248 14.209 1.00 95.88 71 LEU A C 1
ATOM 546 O O . LEU A 1 71 ? -10.186 0.175 14.402 1.00 95.88 71 LEU A O 1
ATOM 550 N N . LEU A 1 72 ? -10.108 2.424 14.570 1.00 96.25 72 LEU A N 1
ATOM 551 C CA . LEU A 1 72 ? -11.496 2.629 14.954 1.00 96.25 72 LEU A CA 1
ATOM 552 C C . LEU A 1 72 ? -12.218 3.318 13.793 1.00 96.25 72 LEU A C 1
ATOM 554 O O . LEU A 1 72 ? -11.810 4.401 13.371 1.00 96.25 72 LEU A O 1
ATOM 558 N N . ILE A 1 73 ? -13.248 2.667 13.258 1.00 93.50 73 ILE A N 1
ATOM 559 C CA . ILE A 1 73 ? -14.094 3.193 12.182 1.00 93.50 73 ILE A CA 1
ATOM 560 C C . ILE A 1 73 ? -15.537 2.946 12.605 1.00 93.50 73 ILE A C 1
ATOM 562 O O . ILE A 1 73 ? -15.914 1.795 12.838 1.00 93.50 73 ILE A O 1
ATOM 566 N N . SER A 1 74 ? -16.332 4.010 12.736 1.00 91.50 74 SER A N 1
ATOM 567 C CA . SER A 1 74 ? -17.729 3.929 13.186 1.00 91.50 74 SER A CA 1
ATOM 568 C C . SER A 1 74 ? -17.886 3.156 14.504 1.00 91.50 74 SER A C 1
ATOM 570 O O . SER A 1 74 ? -18.780 2.324 14.648 1.00 91.50 74 SER A O 1
ATOM 572 N N . GLY A 1 75 ? -16.973 3.372 15.458 1.00 93.69 75 GLY A N 1
ATOM 573 C CA . GLY A 1 75 ? -16.945 2.673 16.746 1.00 93.69 75 GLY A CA 1
ATOM 574 C C . GLY A 1 75 ? -16.492 1.204 16.708 1.00 93.69 75 GLY A C 1
ATOM 575 O O . GLY A 1 75 ? -16.366 0.584 17.765 1.00 93.69 75 GLY A O 1
ATOM 576 N N . GLN A 1 76 ? -16.201 0.639 15.533 1.00 95.88 76 GLN A N 1
ATOM 577 C CA . GLN A 1 76 ? -15.763 -0.748 15.369 1.00 95.88 76 GLN A CA 1
ATOM 578 C C . GLN A 1 76 ? -14.240 -0.840 15.212 1.00 95.88 76 GLN A C 1
ATOM 580 O O . GLN A 1 76 ? -13.612 -0.021 14.539 1.00 95.88 76 GLN A O 1
ATOM 585 N N . LYS A 1 77 ? -13.634 -1.865 15.830 1.00 96.62 77 LYS A N 1
ATOM 586 C CA . LYS A 1 77 ? -12.194 -2.138 15.715 1.00 96.62 77 LYS A CA 1
ATOM 587 C C . LYS A 1 77 ? -11.882 -2.976 14.480 1.00 96.62 77 LYS A C 1
ATOM 589 O O . LYS A 1 77 ? -12.462 -4.050 14.313 1.00 96.62 77 LYS A O 1
ATOM 594 N N . TYR A 1 78 ? -10.894 -2.531 13.708 1.00 97.06 78 TYR A N 1
ATOM 595 C CA . TYR A 1 78 ? -10.358 -3.231 12.542 1.00 97.06 78 TYR A CA 1
ATOM 596 C C . TYR A 1 78 ? -8.852 -3.438 12.687 1.00 97.06 78 TYR A C 1
ATOM 598 O O . TYR A 1 78 ? -8.083 -2.481 12.748 1.00 97.06 78 TYR A O 1
ATOM 606 N N . PHE A 1 79 ? -8.431 -4.696 12.759 1.00 97.12 79 PHE A N 1
ATOM 607 C CA . PHE A 1 79 ? -7.025 -5.085 12.881 1.00 97.12 79 PHE A CA 1
ATOM 608 C C . PHE A 1 79 ? -6.371 -5.235 11.507 1.00 97.12 79 PHE A C 1
ATOM 610 O O . PHE A 1 79 ? -7.058 -5.338 10.493 1.00 97.12 79 PHE A O 1
ATOM 617 N N . VAL A 1 80 ? -5.039 -5.303 11.472 1.00 95.56 80 VAL A N 1
ATOM 618 C CA . VAL A 1 80 ? -4.310 -5.714 10.262 1.00 95.56 80 VAL A CA 1
ATOM 619 C C . VAL A 1 80 ? -4.865 -7.052 9.751 1.00 95.56 80 VAL A C 1
ATOM 621 O O . VAL A 1 80 ? -5.035 -7.998 10.518 1.00 95.56 80 VAL A O 1
ATOM 624 N N . GLY A 1 81 ? -5.177 -7.108 8.459 1.00 95.25 81 GLY A N 1
ATOM 625 C CA . GLY A 1 81 ? -5.844 -8.221 7.784 1.00 95.25 81 GLY A CA 1
ATOM 626 C C . GLY A 1 81 ? -7.374 -8.132 7.745 1.00 95.25 81 GLY A C 1
ATOM 627 O O . GLY A 1 81 ? -7.992 -8.928 7.042 1.00 95.25 81 GLY A O 1
ATOM 628 N N . ALA A 1 82 ? -8.001 -7.185 8.450 1.00 96.50 82 ALA A N 1
ATOM 629 C CA . ALA A 1 82 ? -9.455 -7.032 8.439 1.00 96.50 82 ALA A CA 1
ATOM 630 C C . ALA A 1 82 ? -9.958 -6.448 7.111 1.00 96.50 82 ALA A C 1
ATOM 632 O O . ALA A 1 82 ? -9.376 -5.493 6.594 1.00 96.50 82 ALA A O 1
ATOM 633 N N . LEU A 1 83 ? -11.059 -7.009 6.601 1.00 94.12 83 LEU A N 1
ATOM 634 C CA . LEU A 1 83 ? -11.797 -6.507 5.443 1.00 94.12 83 LEU A CA 1
ATOM 635 C C . LEU A 1 83 ? -12.809 -5.446 5.896 1.00 94.12 83 LEU A C 1
ATOM 637 O O . LEU A 1 83 ? -13.592 -5.689 6.812 1.00 94.12 83 LEU A O 1
ATOM 641 N N . LEU A 1 84 ? -12.771 -4.288 5.251 1.00 92.12 84 LEU A N 1
ATOM 642 C CA . LEU A 1 84 ? -13.691 -3.171 5.426 1.00 92.12 84 LEU A CA 1
ATOM 643 C C . LEU A 1 84 ? -14.890 -3.310 4.475 1.00 92.12 84 LEU A C 1
ATOM 645 O O . LEU A 1 84 ? -14.810 -3.990 3.447 1.00 92.12 84 LEU A O 1
ATOM 649 N N . ASP A 1 85 ? -15.980 -2.607 4.783 1.00 84.12 85 ASP A N 1
ATOM 650 C CA . ASP A 1 85 ? -17.250 -2.683 4.043 1.00 84.12 85 ASP A CA 1
ATOM 651 C C . ASP A 1 85 ? -17.139 -2.289 2.558 1.00 84.12 85 ASP A C 1
ATOM 653 O O . ASP A 1 85 ? -17.911 -2.746 1.718 1.00 84.12 85 ASP A O 1
ATOM 657 N N . ASP A 1 86 ? -16.155 -1.464 2.200 1.00 80.75 86 ASP A N 1
ATOM 658 C CA . ASP A 1 86 ? -15.892 -1.006 0.831 1.00 80.75 86 ASP A CA 1
ATOM 659 C C . ASP A 1 86 ? -14.875 -1.884 0.067 1.00 80.75 86 ASP A C 1
ATOM 661 O O . ASP A 1 86 ? -14.399 -1.539 -1.030 1.00 80.75 86 ASP A O 1
ATOM 665 N N . GLY A 1 87 ? -14.572 -3.057 0.634 1.00 87.88 87 GLY A N 1
ATOM 666 C CA . GLY A 1 87 ? -13.735 -4.097 0.047 1.00 87.88 87 GLY A CA 1
ATOM 667 C C . GLY A 1 87 ? -12.235 -3.851 0.187 1.00 87.88 87 GLY A C 1
ATOM 668 O O . GLY A 1 87 ? -11.451 -4.532 -0.476 1.00 87.88 87 GLY A O 1
ATOM 669 N N . TRP A 1 88 ? -11.825 -2.870 0.993 1.00 92.19 88 TRP A N 1
ATOM 670 C CA . TRP A 1 88 ? -10.425 -2.653 1.348 1.00 92.19 88 TRP A CA 1
ATOM 671 C C . TRP A 1 88 ? -10.013 -3.518 2.527 1.00 92.19 88 TRP A C 1
ATOM 673 O O . TRP A 1 88 ? -10.776 -3.703 3.463 1.00 92.19 88 TRP A O 1
ATOM 683 N N . THR A 1 89 ? -8.782 -4.003 2.518 1.00 94.56 89 THR A N 1
ATOM 684 C CA . THR A 1 89 ? -8.184 -4.712 3.646 1.00 94.56 89 THR A CA 1
ATOM 685 C C . THR A 1 89 ? -7.171 -3.810 4.335 1.00 94.56 89 THR A C 1
ATOM 687 O O . THR A 1 89 ? -6.393 -3.133 3.661 1.00 94.56 89 THR A O 1
ATOM 690 N N . VAL A 1 90 ? -7.137 -3.815 5.669 1.00 95.31 90 VAL A N 1
ATOM 691 C CA . VAL A 1 90 ? -6.082 -3.141 6.442 1.00 95.31 90 VAL A CA 1
ATOM 692 C C . VAL A 1 90 ? -4.768 -3.900 6.244 1.00 95.31 90 VAL A C 1
ATOM 694 O O . VAL A 1 90 ? -4.572 -4.959 6.831 1.00 95.31 90 VAL A O 1
ATOM 697 N N . ASP A 1 91 ? -3.866 -3.390 5.409 1.00 94.50 91 ASP A N 1
ATOM 698 C CA . ASP A 1 91 ? -2.590 -4.051 5.101 1.00 94.50 91 ASP A CA 1
ATOM 699 C C . ASP A 1 91 ? -1.539 -3.763 6.175 1.00 94.50 91 ASP A C 1
ATOM 701 O O . ASP A 1 91 ? -0.885 -4.667 6.696 1.00 94.50 91 ASP A O 1
ATOM 705 N N . ARG A 1 92 ? -1.394 -2.485 6.536 1.00 94.75 92 ARG A N 1
ATOM 706 C CA . ARG A 1 92 ? -0.394 -2.035 7.504 1.00 94.75 92 ARG A CA 1
ATOM 707 C C . ARG A 1 92 ? -0.815 -0.735 8.172 1.00 94.75 92 ARG A C 1
ATOM 709 O O . ARG A 1 92 ? -1.465 0.103 7.556 1.00 94.75 92 ARG A O 1
ATOM 716 N N . ILE A 1 93 ? -0.404 -0.551 9.422 1.00 95.44 93 ILE A N 1
ATOM 717 C CA . ILE A 1 93 ? -0.573 0.705 10.157 1.00 95.44 93 ILE A CA 1
ATOM 718 C C . ILE A 1 93 ? 0.827 1.258 10.410 1.00 95.44 93 ILE A C 1
ATOM 720 O O . ILE A 1 93 ? 1.623 0.641 11.116 1.00 95.44 93 ILE A O 1
ATOM 724 N N . GLU A 1 94 ? 1.134 2.389 9.787 1.00 94.25 94 GLU A N 1
ATOM 725 C CA . GLU A 1 94 ? 2.434 3.054 9.841 1.00 94.25 94 GLU A CA 1
ATOM 726 C C . GLU A 1 94 ? 2.320 4.389 10.580 1.00 94.25 94 GLU A C 1
ATOM 728 O O . GLU A 1 94 ? 1.252 4.794 11.026 1.00 94.25 94 GLU A O 1
ATOM 733 N N . GLU A 1 95 ? 3.431 5.099 10.741 1.00 93.25 95 GLU A N 1
ATOM 734 C CA . GLU A 1 95 ? 3.383 6.462 11.253 1.00 93.25 95 GLU A CA 1
ATOM 735 C C . GLU A 1 95 ? 2.695 7.415 10.267 1.00 93.25 95 GLU A C 1
ATOM 737 O O . GLU A 1 95 ? 3.128 7.564 9.127 1.00 93.25 95 GLU A O 1
ATOM 742 N N . GLY A 1 96 ? 1.607 8.047 10.722 1.00 90.50 96 GLY A N 1
ATOM 743 C CA . GLY A 1 96 ? 0.854 9.059 9.973 1.00 90.50 96 GLY A CA 1
ATOM 744 C C . GLY A 1 96 ? 0.006 8.523 8.817 1.00 90.50 96 GLY A C 1
ATOM 745 O O . GLY A 1 96 ? -0.566 9.315 8.070 1.00 90.50 96 GLY A O 1
ATOM 746 N N . ARG A 1 97 ? -0.064 7.197 8.622 1.00 92.75 97 ARG A N 1
ATOM 747 C CA . ARG A 1 97 ? -0.887 6.592 7.565 1.00 92.75 97 ARG A CA 1
ATOM 748 C C . ARG A 1 97 ? -1.201 5.119 7.789 1.00 92.75 97 ARG A C 1
ATOM 750 O O . ARG A 1 97 ? -0.431 4.369 8.386 1.00 92.75 97 ARG A O 1
ATOM 757 N N . VAL A 1 98 ? -2.313 4.692 7.213 1.00 93.75 98 VAL A N 1
ATOM 758 C CA . VAL A 1 98 ? -2.702 3.292 7.050 1.00 93.75 98 VAL A CA 1
ATOM 759 C C . VAL A 1 98 ? -2.520 2.906 5.591 1.00 93.75 98 VAL A C 1
ATOM 761 O O . VAL A 1 98 ? -2.974 3.618 4.698 1.00 93.75 98 VAL A O 1
ATOM 764 N N . LEU A 1 99 ? -1.894 1.763 5.335 1.00 92.69 99 LEU A N 1
ATOM 765 C CA . LEU A 1 99 ? -1.899 1.143 4.019 1.00 92.69 99 LEU A CA 1
ATOM 766 C C . LEU A 1 99 ? -3.111 0.223 3.906 1.00 92.69 99 LEU A C 1
ATOM 768 O O . LEU A 1 99 ? -3.313 -0.671 4.729 1.00 92.69 99 LEU A O 1
ATOM 772 N N . LEU A 1 100 ? -3.912 0.454 2.874 1.00 92.81 100 LEU A N 1
ATOM 773 C CA . LEU A 1 100 ? -5.059 -0.362 2.513 1.00 92.81 100 LEU A CA 1
ATOM 774 C C . LEU A 1 100 ? -4.754 -1.124 1.231 1.00 92.81 100 LEU A C 1
ATOM 776 O O . LEU A 1 100 ? -4.120 -0.576 0.326 1.00 92.81 100 LEU A O 1
ATOM 780 N N . SER A 1 101 ? -5.239 -2.359 1.123 1.00 91.12 101 SER A N 1
ATOM 781 C CA . SER A 1 101 ? -5.097 -3.174 -0.084 1.00 91.12 101 SER A CA 1
ATOM 782 C C . SER A 1 101 ? -6.439 -3.649 -0.640 1.00 91.12 101 SER A C 1
ATOM 784 O O . SER A 1 101 ? -7.356 -3.982 0.103 1.00 91.12 101 SER A O 1
ATOM 786 N N . ARG A 1 102 ? -6.581 -3.657 -1.970 1.00 88.06 102 ARG A N 1
ATOM 787 C CA . ARG A 1 102 ? -7.769 -4.174 -2.669 1.00 88.06 102 ARG A CA 1
ATOM 788 C C . ARG A 1 102 ? -7.391 -4.658 -4.059 1.00 88.06 102 ARG A C 1
ATOM 790 O O . ARG A 1 102 ? -6.881 -3.887 -4.867 1.00 88.06 102 ARG A O 1
ATOM 797 N N . ASN A 1 103 ? -7.630 -5.934 -4.365 1.00 84.19 103 ASN A N 1
ATOM 798 C CA . ASN A 1 103 ? -7.352 -6.521 -5.688 1.00 84.19 103 ASN A CA 1
ATOM 799 C C . ASN A 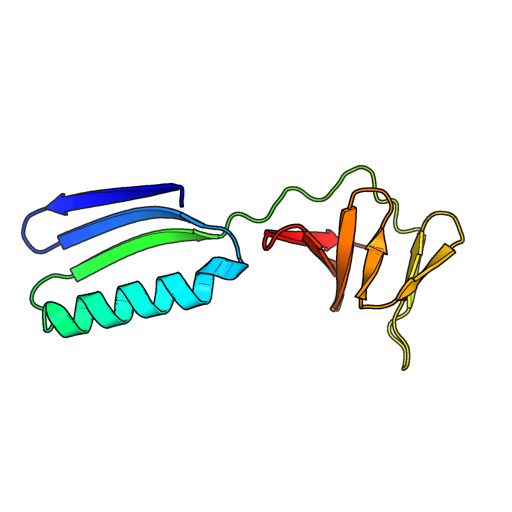1 103 ? -5.921 -6.233 -6.212 1.00 84.19 103 ASN A C 1
ATOM 801 O O . ASN A 1 103 ? -5.729 -5.899 -7.383 1.00 84.19 103 ASN A O 1
ATOM 805 N N . GLY A 1 104 ? -4.910 -6.300 -5.334 1.00 77.75 104 GLY A N 1
ATOM 806 C CA . GLY A 1 104 ? -3.504 -6.021 -5.671 1.00 77.75 104 GLY A CA 1
ATOM 807 C C . GLY A 1 104 ? -3.151 -4.535 -5.842 1.00 77.75 104 GLY A C 1
ATOM 808 O O . GLY A 1 104 ? -2.050 -4.201 -6.284 1.00 77.75 104 GLY A O 1
ATOM 809 N N . ARG A 1 105 ? -4.070 -3.625 -5.517 1.00 81.25 105 ARG A N 1
ATOM 810 C CA . ARG A 1 105 ? -3.826 -2.180 -5.456 1.00 81.25 105 ARG A CA 1
ATOM 811 C C . ARG A 1 105 ? -3.624 -1.756 -4.009 1.00 81.25 105 ARG A C 1
ATOM 813 O O . ARG A 1 105 ? -4.215 -2.366 -3.122 1.00 81.25 105 ARG A O 1
ATOM 820 N N . LEU A 1 106 ? -2.806 -0.724 -3.801 1.00 84.94 106 LEU A N 1
ATOM 821 C CA . LEU A 1 106 ? -2.617 -0.094 -2.496 1.00 84.94 106 LEU A CA 1
ATOM 822 C C . LEU A 1 106 ? -3.128 1.347 -2.521 1.00 84.94 106 LEU A C 1
ATOM 824 O O . LEU A 1 106 ? -3.020 2.031 -3.546 1.00 84.94 106 LEU A O 1
ATOM 828 N N . ALA A 1 107 ? -3.639 1.786 -1.378 1.00 87.19 107 ALA A N 1
ATOM 829 C CA . ALA A 1 107 ? -3.972 3.170 -1.081 1.00 87.19 107 ALA A CA 1
ATOM 830 C C . ALA A 1 107 ? -3.415 3.539 0.300 1.00 87.19 107 ALA A C 1
ATOM 832 O O . ALA A 1 107 ? -3.472 2.731 1.226 1.00 87.19 107 ALA A O 1
ATOM 833 N N . ALA A 1 108 ? -2.881 4.751 0.436 1.00 89.19 108 ALA A N 1
ATOM 834 C CA . ALA A 1 108 ? -2.417 5.284 1.712 1.00 89.19 108 ALA A CA 1
ATOM 835 C C . ALA A 1 108 ? -3.480 6.222 2.294 1.00 89.19 108 ALA A C 1
ATOM 837 O O . ALA A 1 108 ? -3.748 7.273 1.724 1.00 89.19 108 ALA A O 1
ATOM 838 N N . LEU A 1 109 ? -4.078 5.851 3.422 1.00 89.12 109 LEU A N 1
ATOM 839 C CA . LEU A 1 109 ? -5.059 6.652 4.148 1.00 89.12 109 LEU A CA 1
ATOM 840 C C . LEU A 1 109 ? -4.355 7.415 5.285 1.00 89.12 109 LEU A C 1
ATOM 842 O O . LEU A 1 109 ? -3.949 6.779 6.260 1.00 89.12 109 LEU A O 1
ATOM 846 N N . PRO A 1 110 ? -4.159 8.741 5.168 1.00 89.81 110 PRO A N 1
ATOM 847 C CA . PRO A 1 110 ? -3.572 9.541 6.241 1.00 89.81 110 PRO A CA 1
ATOM 848 C C . PRO A 1 110 ? -4.545 9.675 7.421 1.00 89.81 110 PRO A C 1
ATOM 850 O O . PRO A 1 110 ? -5.760 9.660 7.216 1.00 89.81 110 PRO A O 1
ATOM 853 N N . TYR A 1 111 ? -4.010 9.824 8.634 1.00 86.94 111 TYR A N 1
ATOM 854 C CA . TYR A 1 111 ? -4.769 10.062 9.867 1.00 86.94 111 TYR A CA 1
ATOM 855 C C . TYR A 1 111 ? -3.977 10.919 10.859 1.00 86.94 111 TYR A C 1
ATOM 857 O O . TYR A 1 111 ? -2.730 10.967 10.733 1.00 86.94 111 TYR A O 1
#

Foldseek 3Di:
DAWDWDDDQQEIEIAEEDAPLCPVVVVVVQVVVCVVCVSSHDYHYNYYYDADEDPPPFDFPDWDPPPFTWTQTPNDTAGQQGADPVGWGQPDDDVQWTWIDHPRHIHTHGD

Radius of gyration: 18.91 Å; chains: 1; bounding box: 42×19×52 Å

Sequence (111 aa):
LNIKVDSAQGFVTAKGTIAPALVTRWQNVQQWFDHRTNGALTLVSAVTTKEEKVPSSIAVEAVWRGSLPYLLISGQKYFVGALLDDGWTVDRIEEGRVLLSRNGRLAALPY

pLDDT: mean 88.53, std 8.09, range [61.25, 97.12]